Protein AF-A0A7J2JR23-F1 (afdb_monomer_lite)

Foldseek 3Di:
DDDPDDDDDPVVVVVVVVVVVVLVVVVVVLVVPPPPDQPFAPLLVVLLVCLQCQHDDDPLSLLLNLLACVVVPDDLVSSLVSNVSHPPRDSVVSSVVSVVSNVVSDHHDWPVVCVVVVSHPDCCVDRHRVCNSVVVVVVD

Radius of gyration: 18.06 Å; chains: 1; bounding box: 55×29×36 Å

Structure (mmCIF, N/CA/C/O backbone):
data_AF-A0A7J2JR23-F1
#
_entry.id   AF-A0A7J2JR23-F1
#
loop_
_atom_site.group_PDB
_atom_site.id
_atom_site.type_symbol
_atom_site.label_atom_id
_atom_site.label_alt_id
_atom_site.label_comp_id
_atom_site.label_asym_id
_atom_site.label_entity_id
_atom_site.label_seq_id
_atom_site.pdbx_PDB_ins_code
_atom_site.Cartn_x
_atom_site.Cartn_y
_atom_site.Cartn_z
_atom_site.occupancy
_atom_site.B_iso_or_equiv
_atom_site.auth_seq_id
_atom_site.auth_comp_id
_atom_site.auth_asym_id
_atom_site.auth_atom_id
_atom_site.pdbx_PDB_model_num
ATOM 1 N N . ARG A 1 1 ? -34.181 3.540 -23.083 1.00 44.94 1 ARG A N 1
ATOM 2 C CA . ARG A 1 1 ? -34.358 4.883 -22.473 1.00 44.94 1 ARG A CA 1
ATOM 3 C C . ARG A 1 1 ? -33.819 4.809 -21.047 1.00 44.94 1 ARG A C 1
ATOM 5 O O . ARG A 1 1 ? -34.266 3.910 -20.346 1.00 44.94 1 ARG A O 1
ATOM 12 N N . PRO A 1 2 ? -32.845 5.634 -20.627 1.00 53.81 2 PRO A N 1
ATOM 13 C CA . PRO A 1 2 ? -32.352 5.577 -19.254 1.00 53.81 2 PRO A CA 1
ATOM 14 C C . PRO A 1 2 ? -33.474 6.013 -18.307 1.00 53.81 2 PRO A C 1
ATOM 16 O O . PRO A 1 2 ? -34.131 7.027 -18.546 1.00 53.81 2 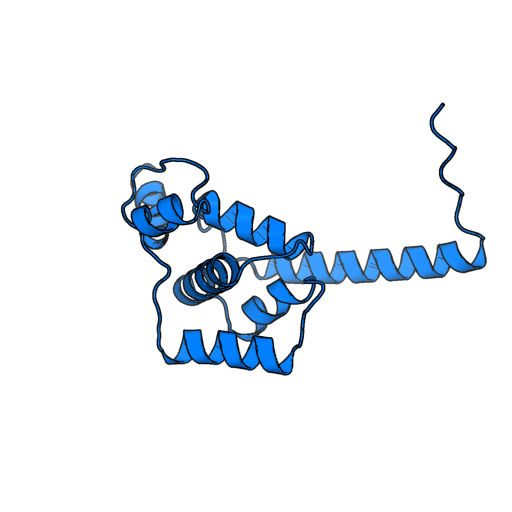PRO A O 1
ATOM 19 N N . THR A 1 3 ? -33.742 5.215 -17.278 1.00 51.66 3 THR A N 1
ATOM 20 C CA . THR A 1 3 ? -34.719 5.553 -16.241 1.00 51.66 3 THR A CA 1
ATOM 21 C C . THR A 1 3 ? -34.211 6.746 -15.428 1.00 51.66 3 THR A C 1
ATOM 23 O O . THR A 1 3 ? -33.019 6.781 -15.103 1.00 51.66 3 THR A O 1
ATOM 26 N N . PRO A 1 4 ? -35.076 7.711 -15.064 1.00 64.88 4 PRO A N 1
ATOM 27 C CA . PRO A 1 4 ? -34.695 8.781 -14.152 1.00 64.88 4 PRO A CA 1
ATOM 28 C C . PRO A 1 4 ? -34.212 8.164 -12.841 1.00 64.88 4 PRO A C 1
ATOM 30 O O . PRO A 1 4 ? -34.878 7.284 -12.292 1.00 64.88 4 PRO A O 1
ATOM 33 N N . ARG A 1 5 ? -33.051 8.598 -12.338 1.00 63.59 5 ARG A N 1
ATOM 34 C CA . ARG A 1 5 ? -32.625 8.194 -10.995 1.00 63.59 5 ARG A CA 1
ATOM 35 C C . ARG A 1 5 ? -33.678 8.694 -10.002 1.00 63.59 5 ARG A C 1
ATOM 37 O O . ARG A 1 5 ? -33.971 9.891 -10.020 1.00 63.59 5 ARG A O 1
ATOM 44 N N . PRO A 1 6 ? -34.247 7.820 -9.159 1.00 66.38 6 PRO A N 1
ATOM 45 C CA . PRO A 1 6 ? -35.224 8.248 -8.173 1.00 66.38 6 PRO A CA 1
ATOM 46 C C . PRO A 1 6 ? -34.561 9.222 -7.195 1.00 66.38 6 PRO A C 1
ATOM 48 O O . PRO A 1 6 ? -33.479 8.953 -6.669 1.00 66.38 6 PRO A O 1
ATOM 51 N N . SER A 1 7 ? -35.194 10.375 -6.974 1.00 70.19 7 SER A N 1
ATOM 52 C CA . SER A 1 7 ? -34.750 11.320 -5.954 1.00 70.19 7 SER A CA 1
ATOM 53 C C . SER A 1 7 ? -35.027 10.737 -4.574 1.00 70.19 7 SER A C 1
ATOM 55 O O . SER A 1 7 ? -36.127 10.239 -4.330 1.00 70.19 7 SER A O 1
ATOM 57 N N . LEU A 1 8 ? -34.059 10.834 -3.664 1.00 71.94 8 LEU A N 1
ATOM 58 C CA . LEU A 1 8 ? -34.233 10.370 -2.291 1.00 71.94 8 LEU A CA 1
ATOM 59 C C . LEU A 1 8 ? -35.436 11.078 -1.625 1.00 71.94 8 LEU A C 1
ATOM 61 O O . LEU A 1 8 ? -35.544 12.306 -1.736 1.00 71.94 8 LEU A O 1
ATOM 65 N N . PRO A 1 9 ? -36.323 10.337 -0.935 1.00 74.75 9 PRO A N 1
ATOM 66 C CA . PRO A 1 9 ? -37.370 10.899 -0.085 1.00 74.75 9 PRO A CA 1
ATOM 67 C C . PRO A 1 9 ? -36.798 11.918 0.915 1.00 74.75 9 PRO A C 1
ATOM 69 O O . PRO A 1 9 ? -35.674 11.715 1.379 1.00 74.75 9 PRO A O 1
ATOM 72 N N . PRO A 1 10 ? -37.540 12.977 1.296 1.00 72.00 10 PRO A N 1
ATOM 73 C CA . PRO A 1 10 ? -37.026 14.049 2.155 1.00 72.00 10 PRO A CA 1
ATOM 74 C C . PRO A 1 10 ? -36.315 13.573 3.438 1.00 72.00 10 PRO A C 1
ATOM 76 O O . PRO A 1 10 ? -35.197 14.026 3.662 1.00 72.00 10 PRO A O 1
ATOM 79 N N . PRO A 1 11 ? -36.832 12.583 4.200 1.00 71.12 11 PRO A N 1
ATOM 80 C CA . PRO A 1 11 ? -36.150 12.090 5.405 1.00 71.12 11 PRO A CA 1
ATOM 81 C C . PRO A 1 11 ? -34.792 11.421 5.131 1.00 71.12 11 PRO A C 1
ATOM 83 O O . PRO A 1 11 ? -33.932 11.359 6.003 1.00 71.12 11 PRO A O 1
ATOM 86 N N . LEU A 1 12 ? -34.587 10.901 3.917 1.00 68.50 12 LEU A N 1
ATOM 87 C CA . LEU A 1 12 ? -33.346 10.242 3.502 1.00 68.50 12 LEU A CA 1
ATOM 88 C C . LEU A 1 12 ? -32.332 11.222 2.897 1.00 68.50 12 LEU A C 1
ATOM 90 O O . LEU A 1 12 ? -31.160 10.868 2.772 1.00 68.50 12 LEU A O 1
ATOM 94 N N . LYS A 1 13 ? -32.748 12.446 2.536 1.00 71.31 13 LYS A N 1
ATOM 95 C CA . LYS A 1 13 ? -31.828 13.486 2.051 1.00 71.31 13 LYS A CA 1
ATOM 96 C C . LYS A 1 13 ? -30.901 13.962 3.163 1.00 71.31 13 LYS A C 1
ATOM 98 O O . LYS A 1 13 ? -29.698 14.018 2.934 1.00 71.31 13 LYS A O 1
ATOM 103 N N . ASP A 1 14 ? -31.445 14.208 4.351 1.00 74.69 14 ASP A N 1
ATOM 104 C CA . ASP A 1 14 ? -30.684 14.726 5.497 1.00 74.69 14 ASP A CA 1
ATOM 105 C C . ASP A 1 14 ? -29.719 13.679 6.072 1.00 74.69 14 ASP A C 1
ATOM 107 O O . ASP A 1 14 ? -28.588 13.979 6.450 1.00 74.69 14 ASP A O 1
ATOM 111 N N . ILE A 1 15 ? -30.125 12.406 6.063 1.00 78.00 15 ILE A N 1
ATOM 112 C CA . ILE A 1 15 ? -29.228 11.292 6.397 1.00 78.00 15 ILE A CA 1
ATOM 113 C C . ILE A 1 15 ? -28.136 11.158 5.325 1.00 78.00 15 ILE A C 1
ATOM 115 O O . ILE A 1 15 ? -26.967 10.949 5.646 1.00 78.00 15 ILE A O 1
ATOM 119 N N . GLY A 1 16 ? -28.500 11.299 4.047 1.00 78.75 16 GLY A N 1
ATOM 120 C CA . GLY A 1 16 ? -27.562 11.231 2.929 1.00 78.75 16 GLY A CA 1
ATOM 121 C C . GLY A 1 16 ? -26.484 12.315 2.985 1.00 78.75 16 GLY A C 1
ATOM 122 O O . GLY A 1 16 ? -25.308 12.008 2.794 1.00 78.75 16 GLY A O 1
ATOM 123 N N . THR A 1 17 ? -26.855 13.560 3.289 1.00 81.19 17 THR A N 1
ATOM 124 C CA . THR A 1 17 ? -25.912 14.684 3.411 1.00 81.19 17 THR A CA 1
ATOM 125 C C . THR A 1 17 ? -24.959 14.502 4.587 1.00 81.19 17 THR A C 1
ATOM 127 O O . THR A 1 17 ? -23.755 14.699 4.427 1.00 81.19 17 THR A O 1
ATOM 130 N N . GLU A 1 18 ? -25.454 14.041 5.736 1.00 83.44 18 GLU A N 1
ATOM 131 C CA . GLU A 1 18 ? -24.616 13.758 6.905 1.00 83.44 18 GLU A CA 1
ATOM 132 C C . GLU A 1 18 ? -23.610 12.624 6.639 1.00 83.44 18 GLU A C 1
ATOM 134 O O . GLU A 1 18 ? -22.440 12.717 7.021 1.00 83.44 18 GLU A O 1
ATOM 139 N N . VAL A 1 19 ? -24.025 11.564 5.936 1.00 84.88 19 VAL A N 1
ATOM 140 C CA . VAL A 1 19 ? -23.119 10.479 5.527 1.00 84.88 19 VAL A CA 1
ATOM 141 C C . VAL A 1 19 ? -22.042 10.993 4.568 1.00 84.88 19 VAL A C 1
ATOM 143 O O . VAL A 1 19 ? -20.869 10.673 4.759 1.00 84.88 19 VAL A O 1
ATOM 146 N N . ILE A 1 20 ? -22.405 11.811 3.574 1.00 85.56 20 ILE A N 1
ATOM 147 C CA . ILE A 1 20 ? -21.447 12.403 2.625 1.00 85.56 20 ILE A CA 1
ATOM 148 C C . ILE A 1 20 ? -20.419 13.267 3.363 1.00 85.56 20 ILE A C 1
ATOM 150 O O . ILE A 1 20 ? -19.220 13.050 3.192 1.00 85.56 20 ILE A O 1
ATOM 154 N N . ARG A 1 21 ? -20.868 14.159 4.254 1.00 83.75 21 ARG A N 1
ATOM 155 C CA . ARG A 1 21 ? -19.992 15.025 5.059 1.00 83.75 21 ARG A CA 1
ATOM 156 C C . ARG A 1 21 ? -18.976 14.213 5.868 1.00 83.75 21 ARG A C 1
ATOM 158 O O . ARG A 1 21 ? -17.777 14.476 5.814 1.00 83.75 21 ARG A O 1
ATOM 165 N N . ARG A 1 22 ? -19.428 13.159 6.558 1.00 82.12 22 ARG A N 1
ATOM 166 C CA . ARG A 1 22 ? -18.537 12.268 7.328 1.00 82.12 22 ARG A CA 1
ATOM 167 C C . ARG A 1 22 ? -17.530 11.524 6.449 1.00 82.12 22 ARG A C 1
ATOM 169 O O . ARG A 1 22 ? -16.407 11.258 6.886 1.00 82.12 22 ARG A O 1
ATOM 176 N N . LEU A 1 23 ? -17.918 11.146 5.230 1.00 79.44 23 LEU A N 1
ATOM 177 C CA . LEU A 1 23 ? -17.015 10.509 4.268 1.00 79.44 23 LEU A CA 1
ATOM 178 C C . LEU A 1 23 ? -15.956 11.493 3.753 1.00 79.44 23 LEU A C 1
ATOM 180 O O . LEU A 1 23 ? -14.792 11.111 3.612 1.00 79.44 23 LEU A O 1
ATOM 184 N N . GLU A 1 24 ? -16.328 12.749 3.515 1.00 77.19 24 GLU A N 1
ATOM 185 C CA . GLU A 1 24 ? -15.411 13.815 3.100 1.00 77.19 24 GLU A CA 1
ATOM 186 C C . GLU A 1 24 ? -14.401 14.164 4.198 1.00 77.19 24 GLU A C 1
ATOM 188 O O . GLU A 1 24 ? -13.199 14.204 3.933 1.00 77.19 24 GLU A O 1
ATOM 193 N N . GLU A 1 25 ? -14.846 14.302 5.447 1.00 78.50 25 GLU A N 1
ATOM 194 C CA . GLU A 1 25 ? -13.974 14.552 6.605 1.00 78.50 25 GLU A CA 1
ATOM 195 C C . GLU A 1 25 ? -12.956 13.419 6.818 1.00 78.50 25 GLU A C 1
ATOM 197 O O . GLU A 1 25 ? -11.760 13.648 7.055 1.00 78.50 25 GLU A O 1
ATOM 202 N N . ARG A 1 26 ? -13.398 12.165 6.658 1.00 73.12 26 ARG A N 1
ATOM 203 C CA . ARG A 1 26 ? -12.502 10.999 6.664 1.00 73.12 26 ARG A CA 1
ATOM 204 C C . ARG A 1 26 ? -11.503 11.029 5.509 1.00 73.12 26 ARG A C 1
ATOM 206 O O . ARG A 1 26 ? -10.329 10.741 5.718 1.00 73.12 26 ARG A O 1
ATOM 213 N N . ARG A 1 27 ? -11.924 11.390 4.295 1.00 69.44 27 ARG A N 1
ATOM 214 C CA . ARG A 1 27 ? -11.008 11.518 3.148 1.00 69.44 27 ARG A CA 1
ATOM 215 C C . ARG A 1 27 ? -9.967 12.616 3.367 1.00 69.44 27 ARG A C 1
ATOM 217 O O . ARG A 1 27 ? -8.787 12.374 3.122 1.00 69.44 27 ARG A O 1
ATOM 224 N N . ALA A 1 28 ? -10.371 13.781 3.869 1.00 63.38 28 ALA A N 1
ATOM 225 C CA . ALA A 1 28 ? -9.479 14.913 4.114 1.00 63.38 28 ALA A CA 1
ATOM 226 C C . ALA A 1 28 ? -8.399 14.595 5.165 1.00 63.38 28 ALA A C 1
ATOM 228 O O . ALA A 1 28 ? -7.223 14.892 4.957 1.00 63.38 28 ALA A O 1
ATOM 229 N N . SER A 1 29 ? -8.764 13.912 6.254 1.00 63.19 29 SER A N 1
ATOM 230 C CA . SER A 1 29 ? -7.811 13.462 7.286 1.00 63.19 29 SER A CA 1
ATOM 231 C C . SER A 1 29 ? -6.831 12.386 6.785 1.00 63.19 29 SER A C 1
ATOM 233 O O . SER A 1 29 ? -5.646 12.382 7.133 1.00 63.19 29 SER A O 1
ATOM 235 N N . ILE A 1 30 ? -7.272 11.495 5.894 1.00 61.44 30 ILE A N 1
ATOM 236 C CA . ILE A 1 30 ? -6.382 10.534 5.220 1.00 61.44 30 ILE A CA 1
ATOM 237 C C . ILE A 1 30 ? -5.428 11.251 4.249 1.00 61.44 30 ILE A C 1
ATOM 239 O O . ILE A 1 30 ? -4.261 10.865 4.117 1.00 61.44 30 ILE A O 1
ATOM 243 N N . GLN A 1 31 ? -5.900 12.302 3.578 1.00 55.69 31 GLN A N 1
ATOM 244 C CA . GLN A 1 31 ? -5.115 13.065 2.614 1.00 55.69 31 GLN A CA 1
ATOM 245 C C . GLN A 1 31 ? -4.057 13.944 3.298 1.00 55.69 31 GLN A C 1
ATOM 247 O O . GLN A 1 31 ? -2.914 13.961 2.843 1.00 55.69 31 GLN A O 1
ATOM 252 N N . SER A 1 32 ? -4.381 14.575 4.433 1.00 52.16 32 SER A N 1
ATOM 253 C CA . SER A 1 32 ? -3.434 15.384 5.219 1.00 52.16 32 SER A CA 1
ATOM 254 C C . SER A 1 32 ? -2.300 14.561 5.837 1.00 52.16 32 SER A C 1
ATOM 256 O O . SER A 1 32 ? -1.199 15.067 6.034 1.00 52.16 32 SER A O 1
ATOM 258 N N . SER A 1 33 ? -2.520 13.264 6.072 1.00 53.94 33 SER A N 1
ATOM 259 C CA . SER A 1 33 ? -1.470 12.358 6.546 1.00 53.94 33 SER A CA 1
ATOM 260 C C . SER A 1 33 ? -0.530 11.867 5.436 1.00 53.94 33 SER A C 1
ATOM 262 O O . SER A 1 33 ? 0.449 11.183 5.739 1.00 53.94 33 SER A O 1
ATOM 264 N N . ARG A 1 34 ? -0.781 12.134 4.137 1.00 51.72 34 ARG A N 1
ATOM 265 C CA . ARG A 1 34 ? 0.125 11.725 3.034 1.00 51.72 34 ARG A CA 1
ATOM 266 C C . ARG A 1 34 ? 1.445 12.503 3.176 1.00 51.72 34 ARG A C 1
ATOM 268 O O . ARG A 1 34 ? 1.420 13.722 3.036 1.00 51.72 34 ARG A O 1
ATOM 275 N N . PRO A 1 35 ? 2.591 11.844 3.459 1.00 48.69 35 PRO A N 1
ATOM 276 C CA . PRO A 1 35 ? 3.865 12.549 3.529 1.00 48.69 35 PRO A CA 1
ATOM 277 C C . PRO A 1 35 ? 4.119 13.289 2.211 1.00 48.69 35 PRO A C 1
ATOM 279 O O . PRO A 1 35 ? 3.814 12.782 1.128 1.00 48.69 35 PRO A O 1
ATOM 282 N N . SER A 1 36 ? 4.650 14.504 2.325 1.00 45.91 36 SER A N 1
ATOM 283 C CA . SER A 1 36 ? 4.909 15.441 1.234 1.00 45.91 36 SER A CA 1
ATOM 284 C C . SER A 1 36 ? 5.568 14.763 0.019 1.00 45.91 36 SER A C 1
ATOM 286 O O . SER A 1 36 ? 6.708 14.309 0.065 1.00 45.91 36 SER A O 1
ATOM 288 N N . ARG A 1 37 ? 4.803 14.682 -1.083 1.00 51.12 37 ARG A N 1
ATOM 289 C CA . ARG A 1 37 ? 5.206 14.320 -2.460 1.00 51.12 37 ARG A CA 1
ATOM 290 C C . ARG A 1 37 ? 6.262 13.206 -2.579 1.00 51.12 37 ARG A C 1
ATOM 292 O O . ARG A 1 37 ? 7.264 13.364 -3.279 1.00 51.12 37 ARG A O 1
ATOM 299 N N . GLN A 1 38 ? 6.043 12.049 -1.953 1.00 61.66 38 GLN A N 1
ATOM 300 C CA . GLN A 1 38 ? 6.721 10.839 -2.426 1.00 61.66 38 GLN A CA 1
ATOM 301 C C . GLN A 1 38 ? 6.138 10.470 -3.794 1.00 61.66 38 GLN A C 1
ATOM 303 O O . GLN A 1 38 ? 4.958 10.156 -3.896 1.00 61.66 38 GLN A O 1
ATOM 308 N N . ILE A 1 39 ? 6.965 10.548 -4.840 1.00 81.81 39 ILE A N 1
ATOM 309 C CA . ILE A 1 39 ? 6.629 10.053 -6.179 1.00 81.81 39 ILE A CA 1
ATOM 310 C C . ILE A 1 39 ? 6.457 8.533 -6.061 1.00 81.81 39 ILE A C 1
ATOM 312 O O . ILE A 1 39 ? 7.444 7.816 -5.857 1.00 81.81 39 ILE A O 1
ATOM 316 N N . MET A 1 40 ? 5.212 8.061 -6.121 1.00 88.81 40 MET A N 1
ATOM 317 C CA . MET A 1 40 ? 4.877 6.646 -5.992 1.00 88.81 40 MET A CA 1
ATOM 318 C C . MET A 1 40 ? 4.903 5.966 -7.363 1.00 88.81 40 MET A C 1
ATOM 320 O O . MET A 1 40 ? 4.621 6.607 -8.372 1.00 88.81 40 MET A O 1
ATOM 324 N N . PRO A 1 41 ? 5.252 4.670 -7.434 1.00 93.31 41 PRO A N 1
ATOM 325 C CA . PRO A 1 41 ? 5.093 3.905 -8.659 1.00 93.31 41 PRO A CA 1
ATOM 326 C C . PRO A 1 41 ? 3.623 3.896 -9.104 1.00 93.31 41 PRO A C 1
ATOM 328 O O . PRO A 1 41 ? 2.748 3.702 -8.255 1.00 93.31 41 PRO A O 1
ATOM 331 N N . PRO A 1 42 ? 3.346 3.968 -10.415 1.00 93.94 42 PRO A N 1
ATOM 332 C CA . PRO A 1 42 ? 1.985 3.980 -10.966 1.00 93.94 42 PRO A CA 1
ATOM 333 C C . PRO A 1 42 ? 1.165 2.747 -10.552 1.00 93.94 42 PRO A C 1
ATOM 335 O O . PRO A 1 42 ? -0.033 2.834 -10.294 1.00 93.94 42 PRO A O 1
ATOM 338 N N . CYS A 1 43 ? 1.809 1.581 -10.414 1.00 95.75 43 CYS A N 1
ATOM 339 C CA . CYS A 1 43 ? 1.138 0.377 -9.925 1.00 95.75 43 CYS A CA 1
ATOM 340 C C . CYS A 1 43 ? 0.682 0.504 -8.466 1.00 95.75 43 CYS A C 1
ATOM 342 O O . CYS A 1 43 ? -0.394 0.026 -8.129 1.00 95.75 43 CYS A O 1
ATOM 344 N N . ILE A 1 44 ? 1.456 1.171 -7.607 1.00 96.25 44 ILE A N 1
ATOM 345 C CA . ILE A 1 44 ? 1.069 1.399 -6.211 1.00 96.25 44 ILE A CA 1
ATOM 346 C C . ILE A 1 44 ? -0.060 2.426 -6.135 1.00 96.25 44 ILE A C 1
ATOM 348 O O . ILE A 1 44 ? -1.002 2.215 -5.378 1.00 96.25 44 ILE A O 1
ATOM 352 N N . GLU A 1 45 ? -0.001 3.496 -6.930 1.00 94.88 45 GLU A N 1
ATOM 353 C CA . GLU A 1 45 ? -1.075 4.497 -7.002 1.00 94.88 45 GLU A CA 1
ATOM 354 C C . GLU A 1 45 ? -2.404 3.847 -7.398 1.00 94.88 45 GLU A C 1
ATOM 356 O O . G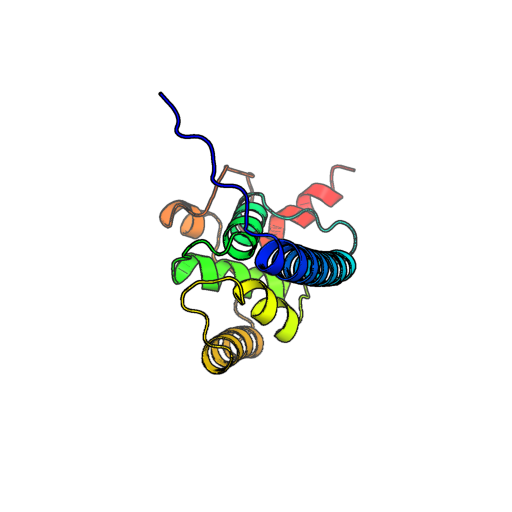LU A 1 45 ? -3.397 3.995 -6.686 1.00 94.88 45 GLU A O 1
ATOM 361 N N . LYS A 1 46 ? -2.393 3.001 -8.433 1.00 95.81 46 LYS A N 1
ATOM 362 C CA . LYS A 1 46 ? -3.577 2.240 -8.8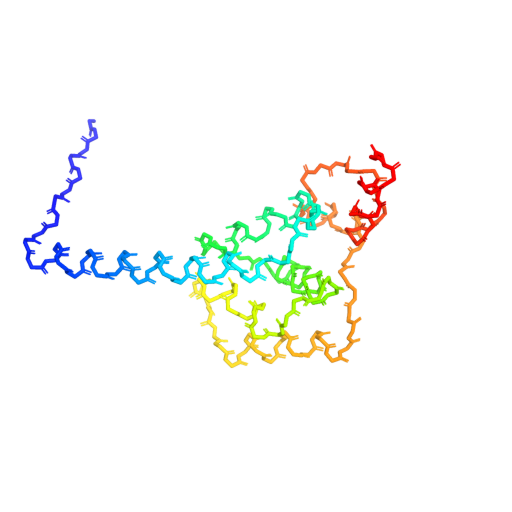50 1.00 95.81 46 LYS A CA 1
ATOM 363 C C . LYS A 1 46 ? -4.115 1.324 -7.747 1.00 95.81 46 LYS A C 1
ATOM 365 O O . LYS A 1 46 ? -5.329 1.195 -7.603 1.00 95.81 46 LYS A O 1
ATOM 370 N N . LEU A 1 47 ? -3.244 0.691 -6.955 1.00 97.31 47 LEU A N 1
ATOM 371 C CA . LEU A 1 47 ? -3.667 -0.138 -5.820 1.00 97.31 47 LEU A CA 1
ATOM 372 C C . LEU A 1 47 ? -4.279 0.692 -4.682 1.00 97.31 47 LEU A C 1
ATOM 374 O O . LEU A 1 47 ? -5.244 0.237 -4.070 1.00 97.31 47 LEU A O 1
ATOM 378 N N . ILE A 1 48 ? -3.751 1.890 -4.407 1.00 95.75 48 ILE A N 1
ATOM 379 C CA . ILE A 1 48 ? -4.338 2.822 -3.432 1.00 95.75 48 ILE A CA 1
ATOM 380 C C . ILE A 1 48 ? -5.738 3.225 -3.887 1.00 95.75 48 ILE A C 1
ATOM 382 O O . ILE A 1 48 ? -6.680 3.098 -3.113 1.00 95.75 48 ILE A O 1
ATOM 386 N N . GLU A 1 49 ? -5.894 3.644 -5.142 1.00 94.75 49 GLU A N 1
ATOM 387 C CA . GLU A 1 49 ? -7.203 4.008 -5.685 1.00 94.75 49 GLU A CA 1
ATOM 388 C C . GLU A 1 49 ? -8.190 2.842 -5.630 1.00 94.75 49 GLU A C 1
ATOM 390 O O . GLU A 1 49 ? -9.337 3.017 -5.229 1.00 94.75 49 GLU A O 1
ATOM 395 N N . LYS A 1 50 ? -7.740 1.638 -6.000 1.00 95.38 50 LYS A N 1
ATOM 396 C CA . LYS A 1 50 ? -8.546 0.416 -5.934 1.00 95.38 50 LYS A CA 1
ATOM 397 C C . LYS A 1 50 ? -9.049 0.156 -4.508 1.00 95.38 50 LYS A C 1
ATOM 399 O O . LYS A 1 50 ? -10.235 -0.115 -4.320 1.00 95.38 50 LYS A O 1
ATOM 404 N N . ALA A 1 51 ? -8.176 0.302 -3.507 1.00 95.12 51 ALA A N 1
ATOM 405 C CA . ALA A 1 51 ? -8.539 0.181 -2.095 1.00 95.12 51 ALA A CA 1
ATOM 406 C C . ALA A 1 51 ? -9.515 1.287 -1.648 1.00 95.12 51 ALA A C 1
ATOM 408 O O . ALA A 1 51 ? -10.526 0.997 -1.010 1.00 95.12 51 ALA A O 1
ATOM 409 N N . GLU A 1 52 ? -9.259 2.544 -2.024 1.00 92.38 52 GLU A N 1
ATOM 410 C CA . GLU A 1 52 ? -10.103 3.699 -1.685 1.00 92.38 52 GLU A CA 1
ATOM 411 C C . GLU A 1 52 ? -11.503 3.609 -2.318 1.00 92.38 52 GLU A C 1
ATOM 413 O O . GLU A 1 52 ? -12.481 4.044 -1.704 1.00 92.38 52 GLU A O 1
ATOM 418 N N . ARG A 1 53 ? -11.620 3.008 -3.512 1.00 94.06 53 ARG A N 1
ATOM 419 C CA . ARG A 1 53 ? -12.898 2.711 -4.184 1.00 94.06 53 ARG A CA 1
ATOM 420 C C . ARG A 1 53 ? -13.637 1.506 -3.59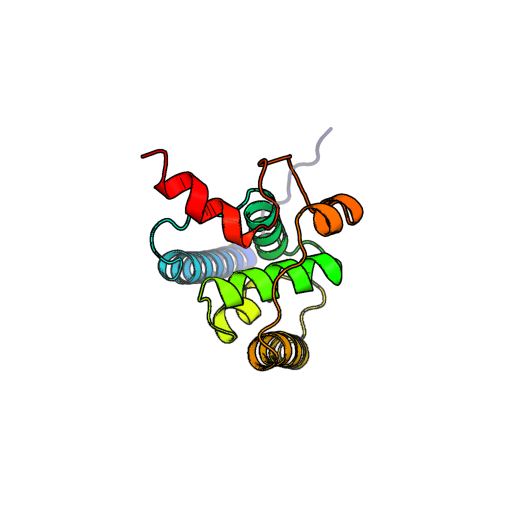0 1.00 94.06 53 ARG A C 1
ATOM 422 O O . ARG A 1 53 ? -14.767 1.248 -3.993 1.00 94.06 53 ARG A O 1
ATOM 429 N N . GLY A 1 54 ? -13.035 0.788 -2.639 1.00 92.19 54 GLY A N 1
ATOM 430 C CA . GLY A 1 54 ? -13.629 -0.407 -2.038 1.00 92.19 54 GLY A CA 1
ATOM 431 C C . GLY A 1 54 ? -13.756 -1.575 -3.018 1.00 92.19 54 GLY A C 1
ATOM 432 O O . GLY A 1 54 ? -14.615 -2.437 -2.851 1.00 92.19 54 GLY A O 1
ATOM 433 N N . GLU A 1 55 ? -12.929 -1.608 -4.064 1.00 92.62 55 GLU A N 1
ATOM 434 C CA . GLU A 1 55 ? -12.907 -2.730 -4.998 1.00 92.62 55 GLU A CA 1
ATOM 435 C C . GLU A 1 55 ? -12.282 -3.969 -4.349 1.00 92.62 55 GLU A C 1
ATOM 437 O O . GLU A 1 55 ? -11.429 -3.881 -3.461 1.00 92.62 55 GLU A O 1
ATOM 442 N N . ASN A 1 56 ? -12.663 -5.155 -4.828 1.00 91.38 56 ASN A N 1
ATOM 443 C CA . ASN A 1 56 ? -12.079 -6.383 -4.313 1.00 91.38 56 ASN A CA 1
ATOM 444 C C . ASN A 1 56 ? -10.615 -6.522 -4.762 1.00 91.38 56 ASN A C 1
ATOM 446 O O . ASN A 1 56 ? -10.299 -6.486 -5.955 1.00 91.38 56 ASN A O 1
ATOM 450 N N . MET A 1 57 ? -9.723 -6.706 -3.793 1.00 95.38 57 MET A N 1
ATOM 451 C CA . MET A 1 57 ? -8.291 -6.887 -4.023 1.00 95.38 57 MET A CA 1
ATOM 452 C C . MET A 1 57 ? -7.887 -8.328 -3.727 1.00 95.38 57 MET A C 1
ATOM 454 O O . MET A 1 57 ? -8.242 -8.877 -2.680 1.00 95.38 57 MET A O 1
ATOM 458 N N . SER A 1 58 ? -7.095 -8.918 -4.617 1.00 96.12 58 SER A N 1
ATOM 459 C CA . SER A 1 58 ? -6.476 -10.227 -4.419 1.00 96.12 58 SER A CA 1
ATOM 460 C C . SER A 1 58 ? -5.486 -10.214 -3.249 1.00 96.12 58 SER A C 1
ATOM 462 O O . SER A 1 58 ? -5.003 -9.161 -2.819 1.00 96.12 58 SER A O 1
ATOM 464 N N . HIS A 1 59 ? -5.127 -11.400 -2.750 1.00 95.50 59 HIS A N 1
ATOM 465 C CA . HIS A 1 59 ? -4.113 -11.531 -1.700 1.00 95.50 59 HIS A CA 1
ATOM 466 C C . HIS A 1 59 ? -2.785 -10.863 -2.091 1.00 95.50 59 HIS A C 1
ATOM 468 O O . HIS A 1 59 ? -2.195 -10.142 -1.287 1.00 95.50 59 HIS A O 1
ATOM 474 N N . GLN A 1 60 ? -2.360 -11.041 -3.346 1.00 98.00 60 GLN A N 1
ATOM 475 C CA . GLN A 1 60 ? -1.108 -10.483 -3.852 1.00 98.00 60 GLN A CA 1
ATOM 476 C C . GLN A 1 60 ? -1.129 -8.956 -3.926 1.00 98.00 60 GLN A C 1
ATOM 478 O O . GLN A 1 60 ? -0.148 -8.304 -3.563 1.00 98.00 60 GLN A O 1
ATOM 483 N N . GLU A 1 61 ? -2.254 -8.370 -4.335 1.00 97.69 61 GLU A N 1
ATOM 484 C CA . GLU A 1 61 ? -2.448 -6.918 -4.348 1.00 97.69 61 GLU A CA 1
ATOM 485 C C . GLU A 1 61 ? -2.409 -6.334 -2.932 1.00 97.69 61 GLU A C 1
ATOM 487 O O . GLU A 1 61 ? -1.675 -5.376 -2.680 1.00 97.69 61 GLU A O 1
ATOM 492 N N . ARG A 1 62 ? -3.144 -6.942 -1.988 1.00 97.44 62 ARG A N 1
ATOM 493 C CA . ARG A 1 62 ? -3.178 -6.503 -0.583 1.00 97.44 62 ARG A CA 1
ATOM 494 C C . ARG A 1 62 ? -1.795 -6.582 0.059 1.00 97.44 62 ARG A C 1
ATOM 496 O O . ARG A 1 62 ? -1.360 -5.617 0.687 1.00 97.44 62 ARG A O 1
ATOM 503 N N . PHE A 1 63 ? -1.091 -7.700 -0.131 1.00 98.25 63 PHE A N 1
ATOM 504 C CA . PHE A 1 63 ? 0.267 -7.887 0.378 1.00 98.25 63 PHE A CA 1
ATOM 505 C C . PHE A 1 63 ? 1.238 -6.862 -0.214 1.00 98.25 63 PHE A C 1
ATOM 507 O O . PHE A 1 63 ? 1.949 -6.193 0.534 1.00 98.25 63 PHE A O 1
ATOM 514 N N . THR A 1 64 ? 1.235 -6.696 -1.541 1.00 98.25 64 THR A N 1
ATOM 515 C CA . THR A 1 64 ? 2.106 -5.743 -2.244 1.00 98.25 64 THR A CA 1
ATOM 516 C C . THR A 1 64 ? 1.901 -4.324 -1.727 1.00 98.25 64 THR A C 1
ATOM 518 O O . THR A 1 64 ? 2.875 -3.652 -1.379 1.00 98.25 64 THR A O 1
ATOM 521 N N . LEU A 1 65 ? 0.642 -3.883 -1.641 1.00 97.88 65 LEU A N 1
ATOM 522 C CA . LEU A 1 65 ? 0.294 -2.544 -1.179 1.00 97.88 65 LEU A CA 1
ATOM 523 C C . LEU A 1 65 ? 0.721 -2.331 0.277 1.00 97.88 65 LEU A C 1
ATOM 525 O O . LEU A 1 65 ? 1.411 -1.358 0.577 1.00 97.88 65 LEU A O 1
ATOM 529 N N . ALA A 1 66 ? 0.378 -3.260 1.174 1.00 98.12 66 ALA A N 1
ATOM 530 C CA . ALA A 1 66 ? 0.730 -3.155 2.587 1.00 98.12 66 ALA A CA 1
ATOM 531 C C . ALA A 1 66 ? 2.253 -3.143 2.801 1.00 98.12 66 ALA A C 1
ATOM 533 O O . ALA A 1 66 ? 2.770 -2.254 3.478 1.00 98.12 66 ALA A O 1
ATOM 534 N N . ALA A 1 67 ? 2.983 -4.086 2.196 1.00 98.25 67 ALA A N 1
ATOM 535 C CA . ALA A 1 67 ? 4.436 -4.181 2.326 1.00 98.25 67 ALA A CA 1
ATOM 536 C C . ALA A 1 67 ? 5.140 -2.925 1.791 1.00 98.25 67 ALA A C 1
ATOM 538 O O . ALA A 1 67 ? 6.061 -2.411 2.428 1.00 98.25 67 ALA A O 1
ATOM 539 N N . TYR A 1 68 ? 4.687 -2.395 0.651 1.00 97.25 68 TYR A N 1
ATOM 540 C CA . TYR A 1 68 ? 5.232 -1.163 0.091 1.00 97.25 68 TYR A CA 1
ATOM 541 C C . TYR A 1 68 ? 4.975 0.042 1.006 1.00 97.25 68 TYR A C 1
ATOM 543 O O . TYR A 1 68 ? 5.921 0.747 1.356 1.00 97.25 68 TYR A O 1
ATOM 551 N N . LEU A 1 69 ? 3.722 0.265 1.426 1.00 96.06 69 LEU A N 1
ATOM 552 C CA . LEU A 1 69 ? 3.342 1.424 2.243 1.00 96.06 69 LEU A CA 1
ATOM 553 C C . LEU A 1 69 ? 4.077 1.447 3.588 1.00 96.06 69 LEU A C 1
ATOM 555 O O . LEU A 1 69 ? 4.572 2.494 4.007 1.00 96.06 69 LEU A O 1
ATOM 559 N N . LEU A 1 70 ? 4.218 0.286 4.231 1.00 96.44 70 LEU A N 1
ATOM 560 C CA . LEU A 1 70 ? 4.999 0.150 5.460 1.00 96.44 70 LEU A CA 1
ATOM 561 C C . LEU A 1 70 ? 6.476 0.511 5.232 1.00 96.44 70 LEU A C 1
ATOM 563 O O . LEU A 1 70 ? 7.058 1.246 6.026 1.00 96.44 70 LEU A O 1
ATOM 567 N N . LYS A 1 71 ? 7.084 0.061 4.123 1.00 94.69 71 LYS A N 1
ATOM 568 C CA . LYS A 1 71 ? 8.491 0.363 3.795 1.00 94.69 71 LYS A CA 1
ATOM 569 C C . LYS A 1 71 ? 8.756 1.837 3.520 1.00 94.69 71 LYS A C 1
ATOM 571 O O . LYS A 1 71 ? 9.856 2.306 3.799 1.00 94.69 71 LYS A O 1
ATOM 576 N N . VAL A 1 72 ? 7.777 2.563 2.986 1.00 92.19 72 VAL A N 1
ATOM 577 C CA . VAL A 1 72 ? 7.897 4.010 2.740 1.00 92.19 72 VAL A CA 1
ATOM 578 C C . VAL A 1 72 ? 7.496 4.872 3.944 1.00 92.19 72 VAL A C 1
ATOM 580 O O . VAL A 1 72 ? 7.548 6.101 3.859 1.00 92.19 72 VAL A O 1
ATOM 583 N N . GLY A 1 73 ? 7.142 4.239 5.070 1.00 92.12 73 GLY A N 1
ATOM 584 C CA . GLY A 1 73 ? 6.972 4.888 6.371 1.00 92.12 73 GLY A CA 1
ATOM 585 C C . GLY A 1 73 ? 5.527 5.076 6.832 1.00 92.12 73 GLY A C 1
ATOM 586 O O . GLY A 1 73 ? 5.292 5.821 7.780 1.00 92.12 73 GLY A O 1
ATOM 587 N N . TRP A 1 74 ? 4.538 4.441 6.195 1.00 94.56 74 TRP A N 1
ATOM 588 C CA . TRP A 1 74 ? 3.173 4.465 6.726 1.00 94.56 74 TRP A CA 1
ATOM 589 C C . TRP A 1 74 ? 3.075 3.628 8.004 1.00 94.56 74 TRP A C 1
ATOM 591 O O . TRP A 1 74 ? 3.690 2.570 8.122 1.00 94.56 74 TRP A O 1
ATOM 601 N N . SER A 1 75 ? 2.257 4.082 8.955 1.00 96.44 75 SER A N 1
ATOM 602 C CA . SER A 1 75 ? 1.971 3.316 10.168 1.00 96.44 75 SER A CA 1
ATOM 603 C C . SER A 1 75 ? 1.036 2.138 9.879 1.00 96.44 75 SER A C 1
ATOM 605 O O . SER A 1 75 ? 0.219 2.181 8.956 1.00 96.44 75 SER A O 1
ATOM 607 N N . VAL A 1 76 ? 1.097 1.101 10.723 1.00 97.12 76 VAL A N 1
ATOM 608 C CA . VAL A 1 76 ? 0.173 -0.047 10.663 1.00 97.12 76 VAL A CA 1
ATOM 609 C C . VAL A 1 76 ? -1.282 0.418 10.685 1.00 97.12 76 VAL A C 1
ATOM 611 O O . VAL A 1 76 ? -2.068 -0.029 9.858 1.00 97.12 76 VAL A O 1
ATOM 614 N N . GLY A 1 77 ? -1.635 1.335 11.594 1.00 96.56 77 GLY A N 1
ATOM 615 C CA . GLY A 1 77 ? -3.001 1.856 11.707 1.00 96.56 77 GLY A CA 1
ATOM 616 C C . GLY A 1 77 ? -3.479 2.492 10.405 1.00 96.56 77 GLY A C 1
ATOM 617 O O . GLY A 1 77 ? -4.539 2.141 9.902 1.00 96.56 77 GLY A O 1
ATOM 618 N N . ARG A 1 78 ? -2.634 3.325 9.791 1.00 96.19 78 ARG A N 1
ATOM 619 C CA . ARG A 1 78 ? -2.959 3.980 8.526 1.00 96.19 78 ARG A CA 1
ATOM 620 C C . ARG A 1 78 ? -3.149 2.990 7.375 1.00 96.19 78 ARG A C 1
ATOM 622 O O . ARG A 1 78 ? -4.060 3.151 6.570 1.00 96.19 78 ARG A O 1
ATOM 629 N N . VAL A 1 79 ? -2.296 1.970 7.286 1.00 96.81 79 VAL A N 1
ATOM 630 C CA . VAL A 1 79 ? -2.431 0.922 6.263 1.00 96.81 79 VAL A CA 1
ATOM 631 C C . VAL A 1 79 ? -3.703 0.099 6.492 1.00 96.81 79 VAL A C 1
ATOM 633 O O . VAL A 1 79 ? -4.393 -0.223 5.533 1.00 96.81 79 VAL A O 1
ATOM 636 N N . VAL A 1 80 ? -4.056 -0.204 7.745 1.00 97.12 80 VAL A N 1
ATOM 637 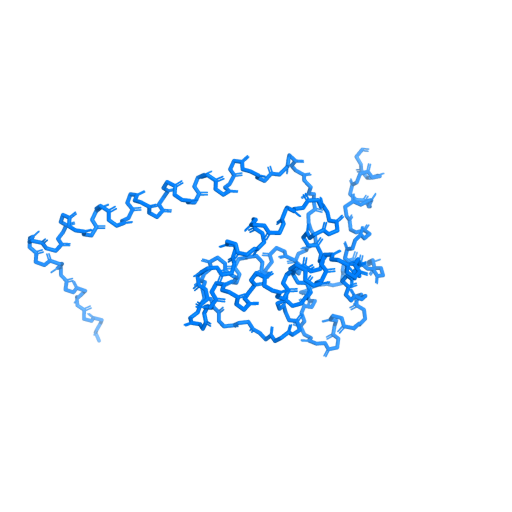C CA . VAL A 1 80 ? -5.322 -0.882 8.078 1.00 97.12 80 VAL A CA 1
ATOM 638 C C . VAL A 1 80 ? -6.524 -0.037 7.661 1.00 97.12 80 VAL A C 1
ATOM 640 O O . VAL A 1 80 ? -7.454 -0.572 7.061 1.00 97.12 80 VAL A O 1
ATOM 643 N N . ASP A 1 81 ? -6.498 1.268 7.935 1.00 95.50 81 ASP A N 1
ATOM 644 C CA . ASP A 1 81 ? -7.594 2.172 7.584 1.00 95.50 81 ASP A CA 1
ATOM 645 C C . ASP A 1 81 ? -7.790 2.314 6.069 1.00 95.50 81 ASP A C 1
ATOM 647 O O . ASP A 1 81 ? -8.930 2.435 5.625 1.00 95.50 81 ASP A O 1
ATOM 651 N N . LEU A 1 82 ? -6.724 2.205 5.268 1.00 94.94 82 LEU A N 1
ATOM 652 C CA . LEU A 1 82 ? -6.824 2.185 3.803 1.00 94.94 82 LEU A CA 1
ATOM 653 C C . LEU A 1 82 ? -7.683 1.016 3.291 1.00 94.94 82 LEU A C 1
ATOM 655 O O . LEU A 1 82 ? -8.427 1.171 2.328 1.00 94.94 82 LEU A O 1
ATOM 659 N N . PHE A 1 83 ? -7.620 -0.144 3.948 1.00 95.06 83 PHE A N 1
ATOM 660 C CA . PHE A 1 83 ? -8.410 -1.318 3.569 1.00 95.06 83 PHE A CA 1
ATOM 661 C C . PHE A 1 83 ? -9.830 -1.320 4.147 1.00 95.06 83 PHE A C 1
ATOM 663 O O . PHE A 1 83 ? -10.596 -2.236 3.851 1.00 95.06 83 PHE A O 1
ATOM 670 N N . ARG A 1 84 ? -10.212 -0.321 4.956 1.00 93.69 84 ARG A N 1
ATOM 671 C CA . ARG A 1 84 ? -11.512 -0.286 5.647 1.00 93.69 84 ARG A CA 1
ATOM 672 C C . ARG A 1 84 ? -12.705 -0.227 4.684 1.00 93.69 84 ARG A C 1
ATOM 674 O O . ARG A 1 84 ? -13.796 -0.640 5.060 1.00 93.69 84 ARG A O 1
ATOM 681 N N . SER A 1 85 ? -12.496 0.259 3.460 1.00 89.62 85 SER A N 1
ATOM 682 C CA . SER A 1 85 ? -13.515 0.312 2.403 1.00 89.62 85 SER A CA 1
ATOM 683 C C . SER A 1 85 ? -13.727 -1.023 1.677 1.00 89.62 85 SER A C 1
ATOM 685 O O . SER A 1 85 ? -14.638 -1.119 0.860 1.00 89.62 85 SER A O 1
ATOM 687 N N . ALA A 1 86 ? -12.898 -2.044 1.929 1.00 90.25 86 ALA A N 1
ATOM 688 C CA . ALA A 1 86 ? -13.027 -3.337 1.262 1.00 90.25 86 ALA A CA 1
ATOM 689 C C . ALA A 1 86 ? -14.295 -4.087 1.729 1.00 90.25 86 ALA A C 1
ATOM 691 O O . ALA A 1 86 ? -14.601 -4.088 2.925 1.00 90.25 86 ALA A O 1
ATOM 692 N N . PRO A 1 87 ? -15.008 -4.784 0.824 1.00 86.88 87 PRO A N 1
ATOM 693 C CA . PRO A 1 87 ? -16.294 -5.419 1.128 1.00 86.88 87 PRO A CA 1
ATOM 694 C C . PRO A 1 87 ? -16.189 -6.556 2.157 1.00 86.88 87 PRO A C 1
ATOM 696 O O . PRO A 1 87 ? -17.154 -6.863 2.848 1.00 86.88 87 PRO A O 1
ATOM 699 N N . ASP A 1 88 ? -15.015 -7.174 2.279 1.00 89.44 88 ASP A N 1
ATOM 700 C CA . ASP A 1 88 ? -14.711 -8.281 3.188 1.00 89.44 88 ASP A CA 1
ATOM 701 C C . ASP A 1 88 ? -13.903 -7.844 4.425 1.00 89.44 88 ASP A C 1
ATOM 703 O O . ASP A 1 88 ? -13.324 -8.678 5.130 1.00 89.44 88 ASP A O 1
ATOM 707 N N . PHE A 1 89 ? -13.819 -6.535 4.688 1.00 93.62 89 PHE A N 1
ATOM 708 C CA . PHE A 1 89 ? -12.945 -5.998 5.722 1.00 93.62 89 PHE A CA 1
ATOM 709 C C . PHE A 1 89 ? -13.321 -6.492 7.127 1.00 93.62 89 PHE A C 1
ATOM 711 O O . PHE A 1 89 ? -14.424 -6.281 7.630 1.00 93.62 89 PHE A O 1
ATOM 718 N N . LYS A 1 90 ? -12.340 -7.094 7.808 1.00 94.75 90 LYS A N 1
ATOM 719 C CA . LYS A 1 90 ? -12.418 -7.479 9.223 1.00 94.75 90 LYS A CA 1
ATOM 720 C C . LYS A 1 90 ? -11.254 -6.850 9.973 1.00 94.75 90 LYS A C 1
ATOM 722 O O . LYS A 1 90 ? -10.118 -7.304 9.840 1.00 94.75 90 LYS A O 1
ATOM 727 N N . GLU A 1 91 ? -11.532 -5.842 10.800 1.00 95.06 91 GLU A N 1
ATOM 728 C CA . GLU A 1 91 ? -10.500 -5.007 11.434 1.00 95.06 91 GLU A CA 1
ATOM 729 C C . GLU A 1 91 ? -9.450 -5.814 12.215 1.00 95.06 91 GLU A C 1
ATOM 731 O O . GLU A 1 91 ? -8.251 -5.577 12.064 1.00 95.06 91 GLU A O 1
ATOM 736 N N . ARG A 1 92 ? -9.873 -6.811 13.006 1.00 96.31 92 ARG A N 1
ATOM 737 C CA . ARG A 1 92 ? -8.949 -7.678 13.762 1.00 96.31 92 ARG A CA 1
ATOM 738 C C . ARG A 1 92 ? -8.001 -8.454 12.845 1.00 96.31 92 ARG A C 1
ATOM 740 O O . ARG A 1 92 ? -6.811 -8.541 13.133 1.00 96.31 92 ARG A O 1
ATOM 747 N N . VAL A 1 93 ? -8.522 -8.991 11.741 1.00 95.12 93 VAL A N 1
ATOM 748 C CA . VAL A 1 93 ? -7.748 -9.786 10.776 1.00 95.12 93 VAL A CA 1
ATOM 749 C C . VAL A 1 93 ? -6.793 -8.887 9.997 1.00 95.12 93 VAL A C 1
ATOM 751 O O . VAL A 1 93 ? -5.603 -9.182 9.926 1.00 95.12 93 VAL A O 1
ATOM 754 N N . ALA A 1 94 ? -7.286 -7.759 9.481 1.00 95.62 94 ALA A N 1
ATOM 755 C CA . ALA A 1 94 ? -6.475 -6.790 8.753 1.00 95.62 94 ALA A CA 1
ATOM 756 C C . ALA A 1 94 ? -5.333 -6.253 9.626 1.00 95.62 94 ALA A C 1
ATOM 758 O O . ALA A 1 94 ? -4.174 -6.281 9.216 1.00 95.62 94 ALA A O 1
ATOM 759 N N . ARG A 1 95 ? -5.627 -5.845 10.869 1.00 97.81 95 ARG A N 1
ATOM 760 C CA . ARG A 1 95 ? -4.602 -5.373 11.810 1.00 97.81 95 ARG A CA 1
ATOM 761 C C . ARG A 1 95 ? -3.578 -6.456 12.121 1.00 97.81 95 ARG A C 1
ATOM 763 O O . ARG A 1 95 ? -2.392 -6.136 12.156 1.00 97.81 95 ARG A O 1
ATOM 770 N N . TYR A 1 96 ? -3.993 -7.711 12.296 1.00 97.69 96 TYR A N 1
ATOM 771 C CA . TYR A 1 96 ? -3.061 -8.820 12.499 1.00 97.69 96 TYR A CA 1
ATOM 772 C C . TYR A 1 96 ? -2.138 -9.011 11.289 1.00 97.69 96 TYR A C 1
ATOM 774 O O . TYR A 1 96 ? -0.919 -9.031 11.452 1.00 97.69 96 TYR A O 1
ATOM 782 N N . GLN A 1 97 ? -2.694 -9.078 10.076 1.00 96.88 97 GLN A N 1
ATOM 783 C CA . GLN A 1 97 ? -1.920 -9.279 8.848 1.00 96.88 97 GLN A CA 1
ATOM 784 C C . GLN A 1 97 ? -0.932 -8.135 8.600 1.00 96.88 97 GLN A C 1
ATOM 786 O O . GLN A 1 97 ? 0.257 -8.379 8.404 1.00 96.88 97 GLN A O 1
ATOM 791 N N . VAL A 1 98 ? -1.388 -6.883 8.679 1.00 97.94 98 VAL A N 1
ATOM 792 C CA . VAL A 1 98 ? -0.529 -5.707 8.472 1.00 97.94 98 VAL A CA 1
ATOM 793 C C . VAL A 1 98 ? 0.554 -5.625 9.552 1.00 97.94 98 VAL A C 1
ATOM 795 O O . VAL A 1 98 ? 1.721 -5.399 9.232 1.00 97.94 98 VAL A O 1
ATOM 798 N N . SER A 1 99 ? 0.211 -5.877 10.821 1.00 97.94 99 SER A N 1
ATOM 799 C CA . SER A 1 99 ? 1.197 -5.935 11.913 1.00 97.94 99 SER A CA 1
ATOM 800 C C . SER A 1 99 ? 2.232 -7.035 11.692 1.00 97.94 99 SER A C 1
ATOM 802 O O . SER A 1 99 ? 3.415 -6.827 11.954 1.00 97.94 99 SER A O 1
ATOM 804 N N . HIS A 1 100 ? 1.812 -8.201 11.194 1.00 97.56 100 HIS A N 1
ATOM 805 C CA . HIS A 1 100 ? 2.722 -9.301 10.899 1.00 97.56 100 HIS A CA 1
ATOM 806 C C . HIS A 1 100 ? 3.713 -8.921 9.796 1.00 97.56 100 HIS A C 1
ATOM 808 O O . HIS A 1 100 ? 4.913 -9.147 9.949 1.00 97.56 100 HIS A O 1
ATOM 814 N N . ILE A 1 101 ? 3.229 -8.289 8.723 1.00 97.94 101 ILE A N 1
ATOM 815 C CA . ILE A 1 101 ? 4.073 -7.789 7.632 1.00 97.94 101 ILE A CA 1
ATOM 816 C C . ILE A 1 101 ? 5.092 -6.775 8.164 1.00 97.94 101 ILE A C 1
ATOM 818 O O . ILE A 1 101 ? 6.283 -6.893 7.868 1.00 97.94 101 ILE A O 1
ATOM 822 N N . ALA A 1 102 ? 4.643 -5.828 8.994 1.00 97.31 102 ALA A N 1
ATOM 823 C CA . ALA A 1 102 ? 5.510 -4.834 9.619 1.00 97.31 102 ALA A CA 1
ATOM 824 C C . ALA A 1 102 ? 6.582 -5.486 10.509 1.00 97.31 102 ALA A C 1
ATOM 826 O O . ALA A 1 102 ? 7.764 -5.189 10.357 1.00 97.31 102 ALA A O 1
ATOM 827 N N . LYS A 1 103 ? 6.192 -6.433 11.375 1.00 97.25 103 LYS A N 1
ATOM 828 C CA . LYS A 1 103 ? 7.102 -7.154 12.283 1.00 97.25 103 LYS A CA 1
ATOM 829 C C . LYS A 1 103 ? 8.156 -7.970 11.534 1.00 97.25 103 LYS A C 1
ATOM 831 O O . LYS A 1 103 ? 9.300 -8.036 11.967 1.00 97.25 103 LYS A O 1
ATOM 836 N N . ARG A 1 104 ? 7.777 -8.609 10.424 1.00 97.56 104 ARG A N 1
ATOM 837 C CA . ARG A 1 104 ? 8.699 -9.380 9.574 1.00 97.56 104 ARG A CA 1
ATOM 838 C C . ARG A 1 104 ? 9.595 -8.495 8.712 1.00 97.56 104 ARG A C 1
ATOM 840 O O . ARG A 1 104 ? 10.576 -8.986 8.167 1.00 97.56 104 ARG A O 1
ATOM 847 N N . GLY A 1 105 ? 9.252 -7.216 8.559 1.00 94.00 105 GLY A N 1
ATOM 848 C CA . GLY A 1 105 ? 9.997 -6.287 7.719 1.00 94.00 105 GLY A CA 1
ATOM 849 C C . GLY A 1 105 ? 9.988 -6.677 6.241 1.00 94.00 105 GLY A C 1
ATOM 850 O O . GLY A 1 105 ? 10.965 -6.388 5.541 1.00 94.00 105 GLY A O 1
ATOM 851 N N . TYR A 1 106 ? 8.918 -7.328 5.763 1.00 95.38 106 TYR A N 1
ATOM 852 C CA . TYR A 1 106 ? 8.832 -7.797 4.379 1.00 95.38 106 TYR A CA 1
ATOM 853 C C . TYR A 1 106 ? 8.987 -6.652 3.377 1.00 95.38 106 TYR A C 1
ATOM 855 O O . TYR A 1 106 ? 8.505 -5.538 3.585 1.00 95.38 106 TYR A O 1
ATOM 863 N N . ASN A 1 107 ? 9.665 -6.948 2.271 1.00 96.00 107 ASN A N 1
ATOM 864 C CA . ASN A 1 107 ? 9.725 -6.057 1.121 1.00 96.00 107 ASN A CA 1
ATOM 865 C C . ASN A 1 107 ? 8.559 -6.367 0.171 1.00 96.00 107 ASN A C 1
ATOM 867 O O . ASN A 1 107 ? 8.157 -7.529 0.069 1.00 96.00 107 ASN A O 1
ATOM 871 N N . PRO A 1 108 ? 8.039 -5.363 -0.556 1.00 96.62 108 PRO A N 1
ATOM 872 C CA . PRO A 1 108 ? 7.132 -5.629 -1.658 1.00 96.62 108 PRO A CA 1
ATOM 873 C C . PRO A 1 108 ? 7.845 -6.466 -2.739 1.00 96.62 108 PRO A C 1
ATOM 875 O O . PRO A 1 108 ? 9.070 -6.356 -2.887 1.00 96.62 108 PRO A O 1
ATOM 878 N N . PRO A 1 109 ? 7.097 -7.269 -3.514 1.00 97.19 109 PRO A N 1
ATOM 879 C CA . PRO A 1 109 ? 7.647 -8.033 -4.628 1.00 97.19 109 PRO A CA 1
ATOM 880 C C . PRO A 1 109 ? 8.378 -7.150 -5.648 1.00 97.19 109 PRO A C 1
ATOM 882 O O . PRO A 1 109 ? 8.117 -5.948 -5.779 1.00 97.19 109 PRO A O 1
ATOM 885 N N . ASN A 1 110 ? 9.307 -7.755 -6.388 1.00 96.75 110 ASN A N 1
ATOM 886 C CA . ASN A 1 110 ? 10.035 -7.064 -7.448 1.00 96.75 110 ASN A CA 1
ATOM 887 C C . ASN A 1 110 ? 9.135 -6.833 -8.684 1.00 96.75 110 ASN A C 1
ATOM 889 O O . ASN A 1 110 ? 8.055 -7.411 -8.807 1.00 96.75 110 ASN A O 1
ATOM 893 N N . CYS A 1 111 ? 9.569 -5.976 -9.611 1.00 96.38 111 CYS A N 1
ATOM 894 C CA . CYS A 1 111 ? 8.754 -5.618 -10.777 1.00 96.38 111 CYS A CA 1
ATOM 895 C C . CYS A 1 111 ? 8.470 -6.807 -11.709 1.00 96.38 111 CYS A C 1
ATOM 897 O O . CYS A 1 111 ? 7.428 -6.826 -12.353 1.00 96.38 111 CYS A O 1
ATOM 899 N N . GLU A 1 112 ? 9.354 -7.803 -11.764 1.00 96.19 112 GLU A N 1
ATOM 900 C CA . GLU A 1 112 ? 9.145 -9.023 -12.547 1.00 96.19 112 GLU A CA 1
ATOM 901 C C . GLU A 1 112 ? 7.998 -9.864 -11.982 1.00 96.19 112 GLU A C 1
ATOM 903 O O . GLU A 1 112 ? 7.068 -10.203 -12.711 1.00 96.19 112 GLU A O 1
ATOM 908 N N . THR A 1 113 ? 7.986 -10.086 -10.667 1.00 97.50 113 THR A N 1
ATOM 909 C CA . THR A 1 113 ? 6.882 -10.747 -9.967 1.00 97.50 113 THR A CA 1
ATOM 910 C C . THR A 1 113 ? 5.573 -9.975 -10.136 1.00 97.50 113 THR A C 1
ATOM 912 O O . THR A 1 113 ? 4.542 -10.568 -10.441 1.00 97.50 113 THR A O 1
ATOM 915 N N . LEU A 1 114 ? 5.601 -8.643 -10.004 1.00 97.38 114 LEU A N 1
ATOM 916 C CA . LEU A 1 114 ? 4.399 -7.819 -10.178 1.00 97.38 114 LEU A CA 1
ATOM 917 C C . LEU A 1 114 ? 3.852 -7.846 -11.608 1.00 97.38 114 LEU A C 1
ATOM 919 O O . LEU A 1 114 ? 2.637 -7.754 -11.780 1.00 97.38 114 LEU A O 1
ATOM 923 N N . ARG A 1 115 ? 4.714 -7.974 -12.626 1.00 96.25 115 ARG A N 1
ATOM 924 C CA . ARG A 1 115 ? 4.280 -8.215 -14.010 1.00 96.25 115 ARG A CA 1
ATOM 925 C C . ARG A 1 115 ? 3.620 -9.582 -14.142 1.00 96.25 115 ARG A C 1
ATOM 927 O O . ARG A 1 115 ? 2.529 -9.657 -14.693 1.00 96.25 115 ARG A O 1
ATOM 934 N N . GLY A 1 116 ? 4.228 -10.624 -13.572 1.00 96.94 116 GLY A N 1
ATOM 935 C CA . GLY A 1 116 ? 3.654 -11.973 -13.560 1.00 96.94 116 GLY A CA 1
ATOM 936 C C . GLY A 1 116 ? 2.270 -12.042 -12.904 1.00 96.94 116 GLY A C 1
ATOM 937 O O . GLY A 1 116 ? 1.429 -12.826 -13.325 1.00 96.94 116 GLY A O 1
ATOM 938 N N . TRP A 1 117 ? 2.000 -11.189 -11.913 1.00 97.50 117 TRP A N 1
ATOM 939 C CA . TRP A 1 117 ? 0.691 -11.091 -11.255 1.00 97.50 117 TRP A CA 1
ATOM 940 C C . TRP A 1 117 ? -0.279 -10.092 -11.902 1.00 97.50 117 TRP A C 1
ATOM 942 O O . TRP A 1 117 ? -1.373 -9.894 -11.379 1.00 97.50 117 TRP A O 1
ATOM 952 N N . GLY A 1 118 ? 0.107 -9.421 -12.991 1.00 96.31 118 GLY A N 1
ATOM 953 C CA . GLY A 1 118 ? -0.726 -8.402 -13.641 1.00 96.31 118 GLY A CA 1
ATOM 954 C C . GLY A 1 118 ? -0.946 -7.127 -12.810 1.00 96.31 118 GLY A C 1
ATOM 955 O O . GLY A 1 118 ? -1.864 -6.361 -13.087 1.00 96.31 118 GLY A O 1
ATOM 956 N N . ILE A 1 119 ? -0.122 -6.886 -11.784 1.00 97.06 119 ILE A N 1
ATOM 957 C CA . ILE A 1 119 ? -0.196 -5.693 -10.919 1.00 97.06 119 ILE A CA 1
ATOM 958 C C . ILE A 1 119 ? 0.547 -4.508 -11.550 1.00 97.06 119 ILE A C 1
ATOM 960 O O . ILE A 1 119 ? 0.202 -3.345 -11.331 1.00 97.06 119 ILE A O 1
ATOM 964 N N . CYS A 1 120 ? 1.605 -4.784 -12.312 1.00 94.31 120 CYS A N 1
ATOM 965 C CA . CYS A 1 120 ? 2.381 -3.747 -12.981 1.00 94.31 120 CYS A CA 1
ATOM 966 C C . CYS A 1 120 ? 1.550 -3.096 -14.102 1.00 94.31 120 CYS A C 1
ATOM 968 O O . CYS A 1 120 ? 1.028 -3.796 -14.963 1.00 94.31 120 CYS A O 1
ATOM 970 N N . VAL A 1 121 ? 1.422 -1.765 -14.077 1.00 91.06 121 VAL A N 1
ATOM 971 C CA . VAL A 1 121 ? 0.603 -1.002 -15.042 1.00 91.06 121 VAL A CA 1
ATOM 972 C C . VAL A 1 121 ? 1.409 -0.611 -16.278 1.00 91.06 121 VAL A C 1
ATOM 974 O O . VAL A 1 121 ? 0.880 -0.606 -17.382 1.00 91.06 121 VAL A O 1
ATOM 977 N N . GLU A 1 122 ? 2.690 -0.306 -16.091 1.00 89.38 122 GLU A N 1
ATOM 978 C CA . GLU A 1 122 ? 3.619 0.085 -17.147 1.00 89.38 122 GLU A CA 1
ATOM 979 C C . GLU A 1 122 ? 5.048 -0.304 -16.761 1.00 89.38 122 GLU A C 1
ATOM 981 O O . GLU A 1 122 ? 5.375 -0.415 -15.571 1.00 89.38 122 GLU A O 1
ATOM 986 N N . ASP A 1 123 ? 5.920 -0.479 -17.758 1.00 88.88 123 ASP A N 1
ATOM 987 C CA . ASP A 1 123 ? 7.344 -0.661 -17.497 1.00 88.88 123 ASP A CA 1
ATOM 988 C C . ASP A 1 123 ? 7.997 0.677 -17.143 1.00 88.88 123 ASP A C 1
ATOM 990 O O . ASP A 1 123 ? 8.440 1.454 -17.986 1.00 88.88 123 ASP A O 1
ATOM 994 N N . CYS A 1 124 ? 8.093 0.929 -15.843 1.00 88.75 124 CYS A N 1
ATOM 995 C CA . CYS A 1 124 ? 8.759 2.106 -15.308 1.00 88.75 124 CYS A CA 1
ATOM 996 C C . CYS A 1 124 ? 10.293 1.959 -15.291 1.00 88.75 124 CYS A C 1
ATOM 998 O O . CYS A 1 124 ? 10.977 2.811 -14.726 1.00 88.75 124 CYS A O 1
ATOM 1000 N N . GLY A 1 125 ? 10.863 0.888 -15.861 1.00 87.88 125 GLY A N 1
ATOM 1001 C CA . GLY A 1 125 ? 12.297 0.649 -16.036 1.00 87.88 125 GLY A CA 1
ATOM 1002 C C . GLY A 1 125 ? 13.075 0.392 -14.744 1.00 87.88 125 GLY A C 1
ATOM 1003 O O . GLY A 1 125 ? 14.302 0.466 -14.746 1.00 87.88 125 GLY A O 1
ATOM 1004 N N . VAL A 1 126 ? 12.408 0.197 -13.603 1.00 90.25 126 VAL A N 1
ATOM 1005 C CA . VAL A 1 126 ? 13.028 -0.125 -12.302 1.00 90.25 126 VAL A CA 1
ATOM 1006 C C . VAL A 1 126 ? 12.901 -1.618 -11.993 1.00 90.25 126 VAL A C 1
ATOM 1008 O O . VAL A 1 126 ? 11.961 -2.273 -12.421 1.00 90.25 126 VAL A O 1
ATOM 1011 N N . LYS A 1 127 ? 13.830 -2.164 -11.195 1.00 91.88 127 LYS A N 1
ATOM 1012 C CA . LYS A 1 127 ? 13.772 -3.570 -10.746 1.00 91.88 127 LYS A CA 1
ATOM 1013 C C . LYS A 1 127 ? 12.800 -3.803 -9.581 1.00 91.88 127 LYS A C 1
ATOM 1015 O O . LYS A 1 127 ? 12.359 -4.925 -9.359 1.00 91.88 127 LYS A O 1
ATOM 1020 N N . SER A 1 128 ? 12.484 -2.762 -8.810 1.00 93.19 128 SER A N 1
ATOM 1021 C CA . SER A 1 128 ? 11.598 -2.835 -7.644 1.00 93.19 128 SER A CA 1
ATOM 1022 C C . SER A 1 128 ? 10.782 -1.547 -7.510 1.00 93.19 128 SER A C 1
ATOM 1024 O O . SER A 1 128 ? 11.342 -0.469 -7.750 1.00 93.19 128 SER A O 1
ATOM 1026 N N . PRO A 1 129 ? 9.519 -1.624 -7.043 1.00 92.81 129 PRO A N 1
ATOM 1027 C CA . PRO A 1 129 ? 8.709 -0.447 -6.730 1.00 92.81 129 PRO A CA 1
ATOM 1028 C C . PRO A 1 129 ? 9.422 0.540 -5.792 1.00 92.81 129 PRO A C 1
ATOM 1030 O O . PRO A 1 129 ? 9.365 1.749 -5.998 1.00 92.81 129 PRO A O 1
ATOM 1033 N N . LEU A 1 130 ? 10.189 0.047 -4.810 1.00 92.06 130 LEU A N 1
ATOM 1034 C CA . LEU A 1 130 ? 10.931 0.890 -3.856 1.00 92.06 130 LEU A CA 1
ATOM 1035 C C . LEU A 1 130 ? 12.049 1.728 -4.505 1.00 92.06 130 LEU A C 1
ATOM 1037 O O . LEU A 1 130 ? 12.598 2.643 -3.890 1.00 92.06 130 LEU A O 1
ATOM 1041 N N . SER A 1 131 ? 12.436 1.416 -5.741 1.00 90.50 131 SER A N 1
ATOM 1042 C CA . SER A 1 131 ? 13.468 2.156 -6.474 1.00 90.50 131 SER A CA 1
ATOM 1043 C C . SER A 1 131 ? 12.907 3.304 -7.316 1.00 90.50 131 SER A C 1
ATOM 1045 O O . SER A 1 131 ? 13.688 4.131 -7.787 1.00 90.50 131 SER A O 1
ATOM 1047 N N . TYR A 1 132 ? 11.584 3.399 -7.479 1.00 87.31 132 TYR A N 1
ATOM 1048 C CA . TYR A 1 132 ? 10.942 4.396 -8.339 1.00 87.31 132 TYR A CA 1
ATOM 1049 C C . TYR A 1 132 ? 11.195 5.839 -7.871 1.00 87.31 132 TYR A C 1
ATOM 1051 O O . TYR A 1 132 ? 11.784 6.639 -8.601 1.00 87.31 132 TYR A O 1
ATOM 1059 N N . GLY A 1 133 ? 10.884 6.155 -6.609 1.00 72.50 133 GLY A N 1
ATOM 1060 C CA . GLY A 1 133 ? 11.073 7.503 -6.054 1.00 72.50 133 GLY A CA 1
ATOM 1061 C C . GLY A 1 133 ? 12.537 7.971 -6.004 1.00 72.50 133 GLY A C 1
ATOM 1062 O O . GLY A 1 133 ? 12.816 9.167 -6.095 1.00 72.50 133 GLY A O 1
ATOM 1063 N N . ARG A 1 134 ? 13.501 7.038 -5.935 1.00 67.06 134 ARG A N 1
ATOM 1064 C CA . ARG A 1 134 ? 14.943 7.354 -5.985 1.00 67.06 134 ARG A CA 1
ATOM 1065 C C . ARG A 1 134 ? 15.394 7.829 -7.368 1.00 67.06 134 ARG A C 1
ATOM 1067 O O . ARG A 1 134 ? 16.304 8.647 -7.456 1.00 67.06 134 ARG A O 1
ATOM 1074 N N . ARG A 1 135 ? 14.746 7.363 -8.440 1.00 58.22 135 ARG A N 1
ATOM 1075 C CA . ARG A 1 135 ? 15.018 7.817 -9.811 1.00 58.22 135 ARG A CA 1
ATOM 1076 C C . ARG A 1 135 ? 14.448 9.210 -10.075 1.00 58.22 135 ARG A C 1
ATOM 1078 O O . ARG A 1 135 ? 15.136 10.028 -10.677 1.00 58.22 135 ARG A O 1
ATOM 1085 N N . GLY A 1 136 ? 13.238 9.493 -9.588 1.00 53.66 136 GLY A N 1
ATOM 1086 C CA . GLY A 1 136 ? 12.590 10.802 -9.749 1.00 53.66 136 GLY A CA 1
ATOM 1087 C C . GLY A 1 136 ? 13.353 11.958 -9.089 1.00 53.66 136 GLY A C 1
ATOM 1088 O O . GLY A 1 136 ? 13.335 13.068 -9.606 1.00 53.66 136 GLY A O 1
ATOM 1089 N N . ARG A 1 137 ? 14.086 11.689 -7.996 1.00 52.28 137 ARG A N 1
ATOM 1090 C CA . ARG A 1 137 ? 14.956 12.674 -7.322 1.00 52.28 137 ARG A CA 1
ATOM 1091 C C . ARG A 1 137 ? 16.283 12.958 -8.035 1.00 52.28 137 ARG A C 1
ATOM 1093 O O . ARG A 1 137 ? 16.888 13.971 -7.738 1.00 52.28 137 ARG A O 1
ATOM 1100 N N . ARG A 1 138 ? 16.747 12.083 -8.939 1.00 49.56 138 ARG A N 1
ATOM 1101 C CA . ARG A 1 138 ? 17.997 12.281 -9.708 1.00 49.56 138 ARG A CA 1
ATOM 1102 C C . ARG A 1 138 ? 17.798 13.024 -11.033 1.00 49.56 138 ARG A C 1
ATOM 1104 O O . ARG A 1 138 ? 18.780 13.375 -11.668 1.00 49.56 138 ARG A O 1
ATOM 1111 N N . ARG A 1 139 ? 16.550 13.192 -11.483 1.00 48.16 139 ARG A N 1
ATOM 1112 C CA . ARG A 1 139 ? 16.192 13.881 -12.738 1.00 48.16 139 ARG A CA 1
ATOM 1113 C C . ARG A 1 139 ? 15.633 15.296 -12.510 1.00 48.16 139 ARG A C 1
ATOM 1115 O O . ARG A 1 139 ? 15.007 15.841 -13.412 1.00 48.16 139 ARG A O 1
ATOM 1122 N N . ARG A 1 140 ? 15.798 15.846 -11.307 1.00 43.62 140 ARG A N 1
ATOM 1123 C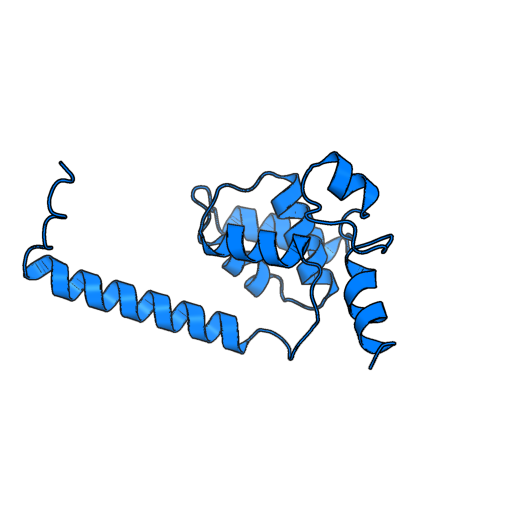 CA . ARG A 1 140 ? 15.442 17.222 -10.942 1.00 43.62 140 ARG A CA 1
ATOM 1124 C C . ARG A 1 140 ? 16.683 17.954 -10.477 1.00 43.62 140 ARG A C 1
ATOM 1126 O O . ARG A 1 140 ? 17.530 17.268 -9.864 1.00 43.62 140 ARG A O 1
#

Secondary structure (DSSP, 8-state):
-PPPPPPPPHHHHHHHHHHHHHHHHHHHHHHHTS-TT----HHHHHHHHHHHTT----HHHHHHHHHHHHHTT--HHHHHHHGGGSTT--HHHHHHHHHHHHHHTPPPPPHHHHHHTT---S--S-SSGGGHHHHHTT--

Sequence (140 aa):
RPTPRPSLPPPLKDIGTEVIRRLEERRASIQSSRPSRQIMPPCIEKLIEKAERGENMSHQERFTLAAYLLKVGWSVGRVVDLFRSAPDFKERVARYQVSHIAKRGYNPPNCETLRGWGICVEDCGVKSPLSYGRRGRRRR

pLDDT: mean 85.09, std 15.67, range [43.62, 98.25]